Protein AF-A0A3A0ANA6-F1 (afdb_monomer_lite)

pLDDT: mean 76.37, std 20.73, range [28.88, 98.25]

Foldseek 3Di:
DDLDLVVCLVPFQKDFDDALRDRFKIAGSVCCLVPPDGQVSVQSSQQDDDVPDDDVDGRDQDDDRDDSVDQQAAASCLVRRPPHDPNRRHHHFDFDDQDVRITGRDLCSDPVRVVVCVPQDAFPQDDDPNWTAGPNDTPDPDPPDDDDDDD

Sequence (151 aa):
ITHDMGVIAEMCDSVAVMYAGQIVEYADVLTLFDEPLHPYTEGLLAAIPVLGDVQESLAVIPGSVPNLIELPPGCKFAPRCPYAKDVCVARDPVLLEVEPNHKVRCFMRDPQTAHLWAGVKRTDWRFAGDEVFVDGAKVADETVVAGTEGQ

Radius of gyration: 16.4 Å; chains: 1; bounding box: 53×30×38 Å

Secondary structure (DSSP, 8-state):
--S-HHHHHHH-SEEEEEETTEEEEEEEHHHHHHS--SHHHHHHHHTSPPTT---SS-----SPPPPSSSPPSS-TTGGG-TT--HHHHHSPPP-EEEETTEEE--GGG-TTTGGGGTTPPPP--EEETTEEEETTEEPP-----------

Structure (mmCIF, N/CA/C/O backbone):
data_AF-A0A3A0ANA6-F1
#
_entry.id   AF-A0A3A0ANA6-F1
#
loop_
_atom_site.group_PDB
_atom_site.id
_atom_site.type_symbol
_atom_site.label_atom_id
_atom_site.label_alt_id
_atom_site.label_comp_id
_atom_site.label_asym_id
_atom_site.label_entity_id
_atom_site.label_seq_id
_atom_site.pdbx_PDB_ins_code
_atom_site.Cartn_x
_atom_site.Cartn_y
_atom_site.Cartn_z
_atom_site.occupancy
_atom_site.B_iso_or_equiv
_atom_site.auth_seq_id
_atom_site.auth_comp_id
_atom_site.auth_asym_id
_atom_site.auth_atom_id
_atom_site.pdbx_PDB_model_num
ATOM 1 N N . ILE A 1 1 ? 4.844 7.476 15.742 1.00 79.19 1 ILE A N 1
ATOM 2 C CA . ILE A 1 1 ? 5.618 6.762 14.697 1.00 79.19 1 ILE A CA 1
ATOM 3 C C . ILE A 1 1 ? 6.245 5.553 15.371 1.00 79.19 1 ILE A C 1
ATOM 5 O O . ILE A 1 1 ? 7.019 5.746 16.299 1.00 79.19 1 ILE A O 1
ATOM 9 N N . THR A 1 2 ? 5.853 4.346 14.976 1.00 84.75 2 THR A N 1
ATOM 10 C CA . THR A 1 2 ? 6.382 3.081 15.509 1.00 84.75 2 THR A CA 1
ATOM 11 C C . THR A 1 2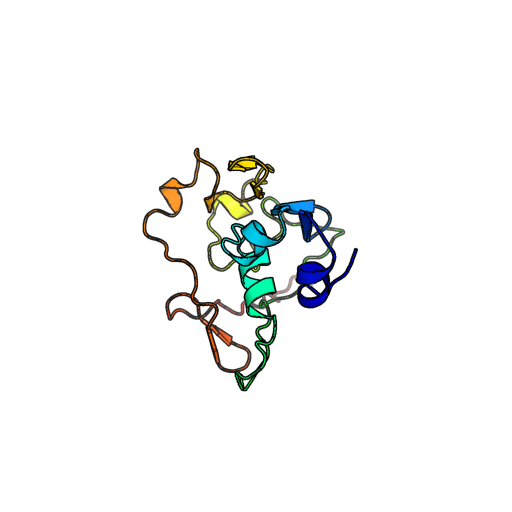 ? 6.569 2.093 14.358 1.00 84.75 2 THR A C 1
ATOM 13 O O . THR A 1 2 ? 6.013 2.298 13.280 1.00 84.75 2 THR A O 1
ATOM 16 N N . HIS A 1 3 ? 7.386 1.067 14.580 1.00 83.12 3 HIS A N 1
ATOM 17 C CA . HIS A 1 3 ? 7.573 -0.059 13.663 1.00 83.12 3 HIS A CA 1
ATOM 18 C C . HIS A 1 3 ? 6.698 -1.265 14.038 1.00 83.12 3 HIS A C 1
ATOM 20 O O . HIS A 1 3 ? 6.632 -2.226 13.281 1.00 83.12 3 HIS A O 1
ATOM 26 N N . ASP A 1 4 ? 6.047 -1.212 15.201 1.00 79.62 4 ASP A N 1
ATOM 27 C CA . ASP A 1 4 ? 5.222 -2.290 15.730 1.00 79.62 4 ASP A CA 1
ATOM 28 C C . ASP A 1 4 ? 3.748 -2.038 15.391 1.00 79.62 4 ASP A C 1
ATOM 30 O O . ASP A 1 4 ? 3.118 -1.127 15.937 1.00 79.62 4 ASP A O 1
ATOM 34 N N . MET A 1 5 ? 3.216 -2.839 14.466 1.00 81.06 5 MET A N 1
ATOM 35 C CA . MET A 1 5 ? 1.809 -2.776 14.069 1.00 81.06 5 MET A CA 1
ATOM 36 C C . MET A 1 5 ? 0.872 -3.292 15.171 1.00 81.06 5 MET A C 1
ATOM 38 O O . MET A 1 5 ? -0.232 -2.773 15.300 1.00 81.06 5 MET A O 1
ATOM 42 N N . GLY A 1 6 ? 1.304 -4.219 16.030 1.00 76.81 6 GLY A N 1
ATOM 43 C CA . GLY A 1 6 ? 0.488 -4.711 17.144 1.00 76.81 6 GLY A CA 1
ATOM 44 C C . GLY A 1 6 ? 0.136 -3.603 18.139 1.00 76.81 6 GLY A C 1
ATOM 45 O O . GLY A 1 6 ? -1.008 -3.489 18.565 1.00 76.81 6 GLY A O 1
ATOM 46 N N . VAL A 1 7 ? 1.085 -2.709 18.432 1.00 80.75 7 VAL A N 1
ATOM 47 C CA . VAL A 1 7 ? 0.833 -1.533 19.289 1.00 80.75 7 VAL A CA 1
ATOM 48 C C . VAL A 1 7 ? -0.093 -0.516 18.611 1.00 80.75 7 VAL A C 1
ATOM 50 O O . VAL A 1 7 ? -0.901 0.134 19.275 1.00 80.75 7 VAL A O 1
ATOM 53 N N . ILE A 1 8 ? 0.013 -0.362 17.286 1.00 82.56 8 ILE A N 1
ATOM 54 C CA . ILE A 1 8 ? -0.834 0.566 16.521 1.00 82.56 8 ILE A CA 1
ATOM 55 C C . ILE A 1 8 ? -2.309 0.160 16.609 1.00 82.56 8 ILE A C 1
ATOM 57 O O . ILE A 1 8 ? -3.156 1.046 16.735 1.00 82.56 8 ILE A O 1
ATOM 61 N N . ALA A 1 9 ? -2.599 -1.145 16.598 1.00 80.31 9 ALA A N 1
ATOM 62 C CA . ALA A 1 9 ? -3.960 -1.681 16.620 1.00 80.31 9 ALA A CA 1
ATOM 63 C C . ALA A 1 9 ? -4.790 -1.225 17.836 1.00 80.31 9 ALA A C 1
ATOM 65 O O . ALA A 1 9 ? -6.008 -1.109 17.736 1.00 80.31 9 ALA A O 1
ATOM 66 N N . GLU A 1 10 ? -4.149 -0.938 18.974 1.00 81.00 10 GLU A N 1
ATOM 67 C CA . GLU A 1 10 ? -4.842 -0.572 20.218 1.00 81.00 10 GLU A CA 1
ATOM 68 C C . GLU A 1 10 ? -4.857 0.938 20.507 1.00 81.00 10 GLU A C 1
ATOM 70 O O . GLU A 1 10 ? -5.654 1.400 21.323 1.00 81.00 10 GLU A O 1
ATOM 75 N N . MET A 1 11 ? -3.963 1.718 19.889 1.00 83.81 11 MET A N 1
ATOM 76 C CA . MET A 1 11 ? -3.681 3.097 20.321 1.00 83.81 11 MET A CA 1
ATOM 77 C C . MET A 1 11 ? -4.035 4.185 19.302 1.00 83.81 11 MET A C 1
ATOM 79 O O . MET A 1 11 ? -3.944 5.367 19.639 1.00 83.81 11 MET A O 1
ATOM 83 N N . CYS A 1 12 ? -4.363 3.832 18.059 1.00 87.56 12 CYS A N 1
ATOM 84 C CA . CYS A 1 12 ? -4.543 4.797 16.972 1.00 87.56 12 CYS A CA 1
ATOM 85 C C . CYS A 1 12 ? -5.949 4.727 16.361 1.00 87.56 12 CYS A C 1
ATOM 87 O O . CYS A 1 12 ? -6.516 3.652 16.222 1.00 87.56 12 CYS A O 1
ATOM 89 N N . ASP A 1 13 ? -6.479 5.871 15.920 1.00 90.38 13 ASP A N 1
ATOM 90 C CA . ASP A 1 13 ? -7.700 5.912 15.100 1.00 90.38 13 ASP A CA 1
ATOM 91 C C . ASP A 1 13 ? -7.380 5.737 13.608 1.00 90.38 13 ASP A C 1
ATOM 93 O O . ASP A 1 13 ? -8.165 5.190 12.839 1.00 90.38 13 ASP A O 1
ATOM 97 N N . SER A 1 14 ? -6.212 6.217 13.172 1.00 92.88 14 SER A N 1
ATOM 98 C CA . SER A 1 14 ? -5.765 6.145 11.778 1.00 92.88 14 SER A CA 1
ATOM 99 C C . SER A 1 14 ? -4.267 5.911 11.673 1.00 92.88 14 SER A C 1
ATOM 101 O O . SER A 1 14 ? -3.491 6.320 12.540 1.00 92.88 14 SER A O 1
ATOM 103 N N . VAL A 1 15 ? -3.853 5.284 10.576 1.00 95.00 15 VAL A N 1
ATOM 104 C CA . VAL A 1 15 ? -2.477 4.843 10.344 1.00 95.00 15 VAL A CA 1
ATOM 105 C C . VAL A 1 15 ? -2.012 5.330 8.986 1.00 95.00 15 VAL A C 1
ATOM 107 O O . VAL A 1 15 ? -2.701 5.153 7.990 1.00 95.00 15 VAL A O 1
ATOM 110 N N . ALA A 1 16 ? -0.813 5.908 8.937 1.00 96.00 16 ALA A N 1
ATOM 111 C CA . ALA A 1 16 ? -0.089 6.146 7.694 1.00 96.00 16 ALA A CA 1
ATOM 112 C C . ALA A 1 16 ? 1.099 5.183 7.621 1.00 96.00 16 ALA A C 1
ATOM 114 O O . ALA A 1 16 ? 2.040 5.287 8.413 1.00 96.00 16 ALA A O 1
ATOM 115 N N . VAL A 1 17 ? 1.073 4.266 6.660 1.00 95.88 17 VAL A N 1
ATOM 116 C CA . VAL A 1 17 ? 2.178 3.352 6.377 1.00 95.88 17 VAL A CA 1
ATOM 117 C C . VAL A 1 17 ? 3.135 4.037 5.411 1.00 95.88 17 VAL A C 1
ATOM 119 O O . VAL A 1 17 ? 2.738 4.540 4.355 1.00 95.88 17 VAL A O 1
ATOM 122 N N . MET A 1 18 ? 4.417 4.061 5.772 1.00 95.06 18 MET A N 1
ATOM 123 C CA . MET A 1 18 ? 5.466 4.689 4.975 1.00 95.06 18 MET A CA 1
ATOM 124 C C . MET A 1 18 ? 6.483 3.665 4.473 1.00 95.06 18 MET A C 1
ATOM 126 O O . MET A 1 18 ? 6.849 2.734 5.187 1.00 95.06 18 MET A O 1
ATOM 130 N N . TYR A 1 19 ? 6.993 3.890 3.264 1.00 92.19 19 TYR A N 1
ATOM 131 C CA . TYR A 1 19 ? 8.103 3.142 2.682 1.00 92.19 19 TYR A CA 1
ATOM 132 C C . TYR A 1 19 ? 8.989 4.072 1.851 1.00 92.19 19 TYR A C 1
ATOM 134 O O . TYR A 1 19 ? 8.480 4.878 1.073 1.00 92.19 19 TYR A O 1
ATOM 142 N N . ALA A 1 20 ? 10.312 3.976 2.021 1.00 89.31 20 ALA A N 1
ATOM 143 C CA . ALA A 1 20 ? 11.304 4.781 1.296 1.00 89.31 20 ALA A CA 1
ATOM 144 C C . ALA A 1 20 ? 10.966 6.291 1.232 1.00 89.31 20 ALA A C 1
ATOM 146 O O . ALA A 1 20 ? 11.072 6.931 0.188 1.00 89.31 20 ALA A O 1
ATOM 147 N N . GLY A 1 21 ? 10.509 6.855 2.359 1.00 90.00 21 GLY A N 1
ATOM 148 C CA . GLY A 1 21 ? 10.165 8.278 2.483 1.00 90.00 21 GLY A CA 1
ATOM 149 C C . GLY A 1 21 ? 8.797 8.680 1.916 1.00 90.00 21 GLY A C 1
ATOM 150 O O . GLY A 1 21 ? 8.483 9.867 1.882 1.00 90.00 21 GLY A O 1
ATOM 151 N N . GLN A 1 22 ? 7.967 7.730 1.485 1.00 92.38 22 GLN A N 1
ATOM 152 C CA . GLN A 1 22 ? 6.656 7.997 0.895 1.00 92.38 22 GLN A CA 1
ATOM 153 C C . GLN A 1 22 ? 5.539 7.321 1.691 1.00 92.38 22 GLN A C 1
ATOM 155 O O . GLN A 1 22 ? 5.699 6.187 2.131 1.00 92.38 22 GLN A O 1
ATOM 160 N N . ILE A 1 23 ? 4.391 7.993 1.841 1.00 96.56 23 ILE A N 1
ATOM 161 C CA . ILE A 1 23 ? 3.163 7.334 2.311 1.00 96.56 23 ILE A CA 1
ATOM 162 C C . ILE A 1 23 ? 2.704 6.385 1.205 1.00 96.56 23 ILE A C 1
ATOM 164 O O . ILE A 1 23 ? 2.415 6.831 0.085 1.00 96.56 23 ILE A O 1
ATOM 168 N N . VAL A 1 24 ? 2.679 5.095 1.525 1.00 97.06 24 VAL A N 1
ATOM 169 C CA . VAL A 1 24 ? 2.243 4.030 0.615 1.00 97.06 24 VAL A CA 1
ATOM 170 C C . VAL A 1 24 ? 0.807 3.609 0.866 1.00 97.06 24 VAL A C 1
ATOM 172 O O . VAL A 1 24 ? 0.130 3.208 -0.078 1.00 97.06 24 VAL A O 1
ATOM 175 N N . GLU A 1 25 ? 0.331 3.762 2.099 1.00 97.81 25 GLU A N 1
ATOM 176 C CA . GLU A 1 25 ? -1.048 3.482 2.468 1.00 97.81 25 GLU A CA 1
ATOM 177 C C . GLU A 1 25 ? -1.481 4.329 3.665 1.00 97.81 25 GLU A C 1
ATOM 179 O O . GLU A 1 25 ? -0.662 4.678 4.518 1.00 97.81 25 GLU A O 1
ATOM 184 N N . TYR A 1 26 ? -2.756 4.689 3.711 1.00 97.62 26 TYR A N 1
ATOM 185 C CA . TYR A 1 26 ? -3.376 5.405 4.815 1.00 97.62 26 TYR A CA 1
ATOM 186 C C . TYR A 1 26 ? -4.833 4.975 4.962 1.00 97.62 26 TYR A C 1
ATOM 188 O O . TYR A 1 26 ? -5.553 5.006 3.969 1.00 97.62 26 TYR A O 1
ATOM 196 N N . ALA A 1 27 ? -5.260 4.613 6.168 1.00 97.12 27 ALA A N 1
ATOM 197 C CA . ALA A 1 27 ? -6.646 4.268 6.492 1.00 97.12 27 ALA A CA 1
ATOM 198 C C . ALA A 1 27 ? -6.898 4.408 8.000 1.00 97.12 27 ALA A C 1
ATOM 200 O O . ALA A 1 27 ? -5.957 4.645 8.771 1.00 97.12 27 ALA A O 1
ATOM 201 N N . ASP A 1 28 ? -8.149 4.248 8.439 1.00 95.31 28 ASP A N 1
ATOM 202 C CA . ASP A 1 28 ? -8.411 3.944 9.845 1.00 95.31 28 ASP A CA 1
ATOM 203 C C . ASP A 1 28 ? -7.814 2.578 10.227 1.00 95.31 28 ASP A C 1
ATOM 205 O O . ASP A 1 28 ? -7.558 1.731 9.367 1.00 95.31 28 ASP A O 1
ATOM 209 N N . VAL A 1 29 ? -7.541 2.380 11.519 1.00 92.56 29 VAL A N 1
ATOM 210 C CA . VAL A 1 29 ? -6.889 1.151 12.005 1.00 92.56 29 VAL A CA 1
ATOM 211 C C . VAL A 1 29 ? -7.679 -0.103 11.636 1.00 92.56 29 VAL A C 1
ATOM 213 O O . VAL A 1 29 ? -7.071 -1.093 11.244 1.00 92.56 29 VAL A O 1
ATOM 216 N N . LEU A 1 30 ? -9.008 -0.084 11.732 1.00 91.81 30 LEU A N 1
ATOM 217 C CA . LEU A 1 30 ? -9.812 -1.282 11.484 1.00 91.81 30 LEU A CA 1
ATOM 218 C C . LEU A 1 30 ? -9.755 -1.669 10.006 1.00 91.81 30 LEU A C 1
ATOM 220 O O . LEU A 1 30 ? -9.427 -2.810 9.687 1.00 91.81 30 LEU A O 1
ATOM 224 N N . THR A 1 31 ? -9.978 -0.704 9.116 1.00 93.50 31 THR A N 1
ATOM 225 C CA . THR A 1 31 ? -9.919 -0.915 7.665 1.00 93.50 31 THR A CA 1
ATOM 226 C C . THR A 1 31 ? -8.529 -1.356 7.212 1.00 93.50 31 THR A C 1
ATOM 228 O O . THR A 1 31 ? -8.411 -2.267 6.397 1.00 93.50 31 THR A O 1
ATOM 231 N N . LEU A 1 32 ? -7.456 -0.770 7.760 1.00 93.19 32 LEU A N 1
ATOM 232 C CA . LEU A 1 32 ? -6.089 -1.152 7.387 1.00 93.19 32 LEU A CA 1
ATOM 233 C C . LEU A 1 32 ? -5.788 -2.619 7.731 1.00 93.19 32 LEU A C 1
ATOM 235 O O . LEU A 1 32 ? -5.098 -3.291 6.969 1.00 93.19 32 LEU A O 1
ATOM 239 N N . PHE A 1 33 ? -6.262 -3.091 8.888 1.00 90.50 33 PHE A N 1
ATOM 240 C CA . PHE A 1 33 ? -6.013 -4.453 9.365 1.00 90.50 33 PHE A CA 1
ATOM 241 C C . PHE A 1 33 ? -6.904 -5.496 8.684 1.00 90.50 33 PHE A C 1
ATOM 243 O O . PHE A 1 33 ? -6.459 -6.627 8.497 1.00 90.50 33 PHE A O 1
ATOM 250 N N . ASP A 1 34 ? -8.128 -5.123 8.310 1.00 90.25 34 ASP A N 1
ATOM 251 C CA . ASP A 1 34 ? -9.077 -6.011 7.629 1.00 90.25 34 ASP A CA 1
ATOM 252 C C . ASP A 1 34 ? -8.795 -6.103 6.119 1.00 90.25 34 ASP A C 1
ATOM 254 O O . ASP A 1 34 ? -8.715 -7.193 5.546 1.00 90.25 34 ASP A O 1
ATOM 258 N N . GLU A 1 35 ? -8.553 -4.962 5.465 1.00 90.94 35 GLU A N 1
ATOM 259 C CA . GLU A 1 35 ? -8.360 -4.882 4.018 1.00 90.94 35 GLU A CA 1
ATOM 260 C C . GLU A 1 35 ? -7.102 -4.089 3.602 1.00 90.94 35 GLU A C 1
ATOM 262 O O . GLU A 1 35 ? -7.189 -3.101 2.875 1.00 90.94 35 GLU A O 1
ATOM 267 N N . PRO A 1 36 ? -5.887 -4.547 3.955 1.00 92.81 36 PRO A N 1
ATOM 268 C CA . PRO A 1 36 ? -4.644 -3.888 3.539 1.00 92.81 36 PRO A CA 1
ATOM 269 C C . PRO A 1 36 ? -4.483 -3.876 2.015 1.00 92.81 36 PRO A C 1
ATOM 271 O O . PRO A 1 36 ? -4.409 -4.920 1.367 1.00 92.81 36 PRO A O 1
ATOM 274 N N . LEU A 1 37 ? -4.394 -2.708 1.393 1.00 94.31 37 LEU A N 1
ATOM 275 C CA . LEU A 1 37 ? -4.400 -2.594 -0.065 1.00 94.31 37 LEU A CA 1
ATOM 276 C C . LEU A 1 37 ? -3.017 -2.635 -0.692 1.00 94.31 37 LEU A C 1
ATOM 278 O O . LEU A 1 37 ? -2.884 -3.104 -1.828 1.00 94.31 37 LEU A O 1
ATOM 282 N N . HIS A 1 38 ? -2.010 -2.086 -0.015 1.00 95.25 38 HIS A N 1
ATOM 283 C CA . HIS A 1 38 ? -0.657 -2.047 -0.536 1.00 95.25 38 HIS A CA 1
ATOM 284 C C . HIS A 1 38 ? 0.061 -3.366 -0.209 1.00 95.25 38 HIS A C 1
ATOM 286 O O . HIS A 1 38 ? 0.112 -3.745 0.958 1.00 95.25 38 HIS A O 1
ATOM 292 N N . PRO A 1 39 ? 0.732 -4.019 -1.178 1.00 92.56 39 PRO A N 1
ATOM 293 C CA . PRO A 1 39 ? 1.437 -5.287 -0.940 1.00 92.56 39 PRO A CA 1
ATOM 294 C C . PRO A 1 39 ? 2.464 -5.231 0.203 1.00 92.56 3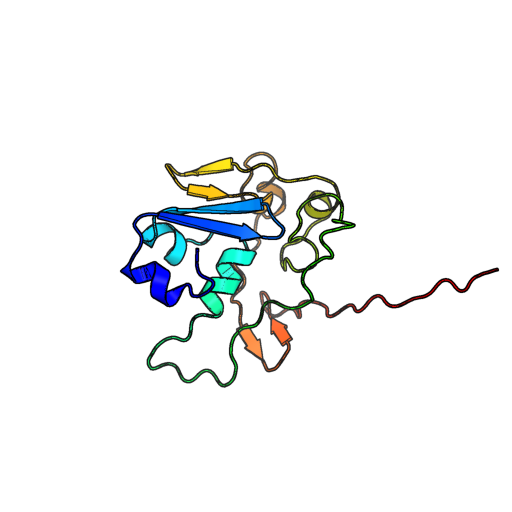9 PRO A C 1
ATOM 296 O O . PRO A 1 39 ? 2.680 -6.199 0.916 1.00 92.56 39 PRO A O 1
ATOM 299 N N . TYR A 1 40 ? 3.088 -4.069 0.413 1.00 92.12 40 TYR A N 1
ATOM 300 C CA . TYR A 1 40 ? 3.943 -3.838 1.584 1.00 92.12 40 TYR A CA 1
ATOM 301 C C . TYR A 1 40 ? 3.177 -3.940 2.912 1.00 92.12 40 TYR A C 1
ATOM 303 O O . TYR A 1 40 ? 3.657 -4.592 3.831 1.00 92.12 40 TYR A O 1
ATOM 311 N N . THR A 1 41 ? 1.999 -3.319 3.015 1.00 92.19 41 THR A N 1
ATOM 312 C CA . THR A 1 41 ? 1.146 -3.387 4.209 1.00 92.19 41 THR A CA 1
ATOM 313 C C . THR A 1 41 ? 0.636 -4.806 4.427 1.00 92.19 41 THR A C 1
ATOM 315 O O . THR A 1 41 ? 0.697 -5.289 5.552 1.00 92.19 41 THR A O 1
ATOM 318 N N . GLU A 1 42 ? 0.228 -5.503 3.358 1.00 89.38 42 GLU A N 1
ATOM 319 C CA . GLU A 1 42 ? -0.156 -6.922 3.427 1.00 89.38 42 GLU A CA 1
ATOM 320 C C . GLU A 1 42 ? 0.973 -7.762 4.053 1.00 89.38 42 GLU A C 1
ATOM 322 O O . GLU A 1 42 ? 0.745 -8.490 5.018 1.00 89.38 42 GLU A O 1
ATOM 327 N N . GLY A 1 43 ? 2.211 -7.594 3.572 1.00 85.69 43 GLY A N 1
ATOM 328 C CA . GLY A 1 43 ? 3.378 -8.293 4.115 1.00 85.69 43 GLY A CA 1
ATOM 329 C C . GLY A 1 43 ? 3.730 -7.905 5.557 1.00 85.69 43 GLY A C 1
ATOM 330 O O . GLY A 1 43 ? 4.166 -8.760 6.323 1.00 85.69 43 GLY A O 1
ATOM 331 N N . LEU A 1 44 ? 3.534 -6.641 5.955 1.00 86.75 44 LEU A N 1
ATOM 332 C CA . LEU A 1 44 ? 3.746 -6.202 7.342 1.00 86.75 44 LEU A CA 1
ATOM 333 C C . LEU A 1 44 ? 2.738 -6.835 8.303 1.00 86.75 44 LEU A C 1
ATOM 335 O O . LEU A 1 44 ? 3.126 -7.264 9.386 1.00 86.75 44 LEU A O 1
ATOM 339 N N . LEU A 1 45 ? 1.461 -6.892 7.919 1.00 85.69 45 LEU A N 1
ATOM 340 C CA . LEU A 1 45 ? 0.415 -7.489 8.749 1.00 85.69 45 LEU A CA 1
ATOM 341 C C . LEU A 1 45 ? 0.562 -9.011 8.832 1.00 85.69 45 LEU A C 1
ATOM 343 O O . LEU A 1 45 ? 0.386 -9.574 9.908 1.00 85.69 45 LEU A O 1
ATOM 347 N N . ALA A 1 46 ? 0.976 -9.662 7.741 1.00 80.31 46 ALA A N 1
ATOM 348 C CA . ALA A 1 46 ? 1.300 -11.090 7.736 1.00 80.31 46 ALA A CA 1
ATOM 349 C C . ALA A 1 46 ? 2.471 -11.451 8.677 1.00 80.31 46 ALA A C 1
ATOM 351 O O . ALA A 1 46 ? 2.590 -12.600 9.091 1.00 80.31 46 ALA A O 1
ATOM 352 N N . ALA A 1 47 ? 3.320 -10.479 9.033 1.00 77.50 47 ALA A N 1
ATOM 353 C CA . ALA A 1 47 ? 4.424 -10.636 9.982 1.00 77.50 47 ALA A CA 1
ATOM 354 C C . ALA A 1 47 ? 4.050 -10.431 11.449 1.00 77.50 47 ALA A C 1
ATOM 356 O O . ALA A 1 47 ? 4.896 -10.646 12.322 1.00 77.50 47 ALA A O 1
ATOM 357 N N . ILE A 1 48 ? 2.808 -10.043 11.743 1.00 78.81 48 ILE A N 1
ATOM 358 C CA . ILE A 1 48 ? 2.346 -9.902 13.121 1.00 78.81 48 ILE A CA 1
ATOM 359 C C . ILE A 1 48 ? 2.067 -11.303 13.688 1.00 78.81 48 ILE A C 1
ATOM 361 O O . ILE A 1 48 ? 1.215 -12.017 13.159 1.00 78.81 48 ILE A O 1
ATOM 365 N N . PRO A 1 49 ? 2.745 -11.713 14.774 1.00 66.25 49 PRO A N 1
ATOM 366 C CA . PRO A 1 49 ? 2.504 -13.010 15.389 1.00 66.25 49 PRO A CA 1
ATOM 367 C C . PRO A 1 49 ? 1.095 -13.072 15.991 1.00 66.25 49 PRO A C 1
ATOM 369 O O . PRO A 1 49 ? 0.712 -12.227 16.802 1.00 66.25 49 PRO A O 1
ATOM 372 N N . VAL A 1 50 ? 0.329 -14.101 15.627 1.00 66.38 50 VAL A N 1
ATOM 373 C CA . VAL A 1 50 ? -1.008 -14.348 16.181 1.00 66.38 50 VAL A CA 1
ATOM 374 C C . VAL A 1 50 ? -0.876 -15.153 17.475 1.00 66.38 50 VAL A C 1
ATOM 376 O O . VAL A 1 50 ? -0.323 -16.252 17.492 1.00 66.38 50 VAL A O 1
ATOM 379 N N . LEU A 1 51 ? -1.389 -14.615 18.585 1.00 56.78 51 LEU A N 1
ATOM 380 C CA . LEU A 1 51 ? -1.371 -15.300 19.880 1.00 56.78 51 LEU A CA 1
ATOM 381 C C . LEU A 1 51 ? -2.158 -16.619 19.801 1.00 56.78 51 LEU A C 1
ATOM 383 O O . LEU A 1 51 ? -3.372 -16.617 19.619 1.00 56.78 51 LEU A O 1
ATOM 387 N N . GLY A 1 52 ? -1.459 -17.742 19.979 1.00 56.81 52 GLY A N 1
ATOM 388 C CA . GLY A 1 52 ? -2.034 -19.092 19.930 1.00 56.81 52 GLY A CA 1
ATOM 389 C C . GLY A 1 52 ? -1.741 -19.862 18.642 1.00 56.81 52 GLY A C 1
ATOM 390 O O . GLY A 1 52 ? -1.994 -21.065 18.610 1.00 56.81 52 GLY A O 1
ATOM 391 N N . ASP A 1 53 ? -1.162 -19.209 17.633 1.00 58.00 53 ASP A N 1
ATOM 392 C CA . ASP A 1 53 ? -0.686 -19.855 16.412 1.00 58.00 53 ASP A CA 1
ATOM 393 C C . ASP A 1 53 ? 0.837 -20.046 16.503 1.00 58.00 53 ASP A C 1
ATOM 395 O O . ASP A 1 53 ? 1.597 -19.087 16.658 1.00 58.00 53 ASP A O 1
ATOM 399 N N . VAL A 1 54 ? 1.301 -21.297 16.486 1.00 53.34 54 VAL A N 1
ATOM 400 C CA . VAL A 1 54 ? 2.739 -21.605 16.518 1.00 53.34 54 VAL A CA 1
ATOM 401 C C . VAL A 1 54 ? 3.237 -21.618 15.080 1.00 53.34 54 VAL A C 1
ATOM 403 O O . VAL A 1 54 ? 3.232 -22.656 14.424 1.00 53.34 54 VAL A O 1
ATOM 406 N N . GLN A 1 55 ? 3.655 -20.458 14.578 1.00 55.91 55 GLN A N 1
ATOM 407 C CA . GLN A 1 55 ? 4.390 -20.384 13.316 1.00 55.91 55 GLN A CA 1
ATOM 408 C C . GLN A 1 55 ? 5.874 -20.689 13.569 1.00 55.91 55 GLN A C 1
ATOM 410 O O . GLN A 1 55 ? 6.492 -20.095 14.452 1.00 55.91 55 GLN A O 1
ATOM 415 N N . GLU A 1 56 ? 6.451 -21.625 12.805 1.00 50.03 56 GLU A N 1
ATOM 416 C CA . GLU A 1 56 ? 7.866 -22.025 12.938 1.00 50.03 56 GLU A CA 1
ATOM 417 C C . GLU A 1 56 ? 8.849 -20.900 12.553 1.00 50.03 56 GLU A C 1
ATOM 419 O O . GLU A 1 56 ? 10.011 -20.932 12.958 1.00 50.03 56 GLU A O 1
ATOM 424 N N . SER A 1 57 ? 8.392 -19.881 11.817 1.00 55.00 57 SER A N 1
ATOM 425 C CA . SER A 1 57 ? 9.194 -18.734 11.381 1.00 55.00 57 SER A CA 1
ATOM 426 C C . SER A 1 57 ? 8.339 -17.474 11.232 1.00 55.00 57 SER A C 1
ATOM 428 O O . SER A 1 57 ? 7.210 -17.550 10.754 1.00 55.00 57 SER A O 1
ATOM 430 N N . LEU A 1 58 ? 8.894 -16.311 11.588 1.00 56.12 58 LEU A N 1
ATOM 431 C CA . LEU A 1 58 ? 8.262 -15.013 11.337 1.00 56.12 58 LEU A CA 1
ATOM 432 C C . LEU A 1 58 ? 8.271 -14.706 9.836 1.00 56.12 58 LEU A C 1
ATOM 434 O O . LEU A 1 58 ? 9.297 -14.872 9.178 1.00 56.12 58 LEU A O 1
ATOM 438 N N . ALA A 1 59 ? 7.152 -14.218 9.307 1.00 58.62 59 ALA A N 1
ATOM 439 C CA . ALA A 1 59 ? 7.080 -13.723 7.939 1.00 58.62 59 ALA A CA 1
ATOM 440 C C . ALA A 1 59 ? 8.032 -12.530 7.744 1.00 58.62 59 ALA A C 1
ATOM 442 O O . ALA A 1 59 ? 7.940 -11.522 8.446 1.00 58.62 59 ALA A O 1
ATOM 443 N N . VAL A 1 60 ? 8.944 -12.623 6.774 1.00 64.56 60 VAL A N 1
ATOM 444 C CA . VAL A 1 60 ? 9.856 -11.529 6.413 1.00 64.56 60 VAL A CA 1
ATOM 445 C C . VAL A 1 60 ? 9.629 -11.158 4.956 1.00 64.56 60 VAL A C 1
ATOM 447 O O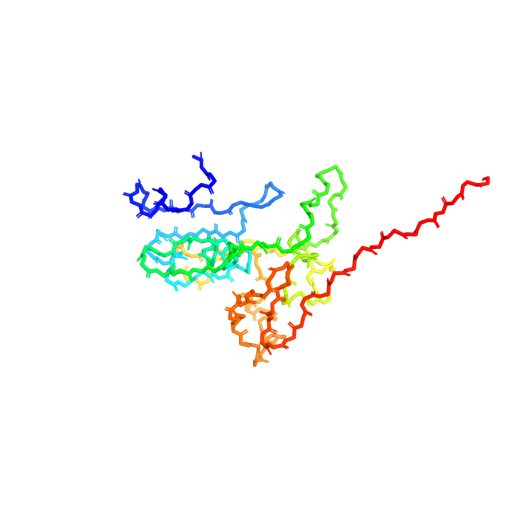 . VAL A 1 60 ? 9.658 -12.004 4.068 1.00 64.56 60 VAL A O 1
ATOM 450 N N . ILE A 1 61 ? 9.422 -9.869 4.686 1.00 66.44 61 ILE A N 1
ATOM 451 C CA . ILE A 1 61 ? 9.342 -9.369 3.311 1.00 66.44 61 ILE A CA 1
ATOM 452 C C . ILE A 1 61 ? 10.721 -9.571 2.653 1.00 66.44 61 ILE A C 1
ATOM 454 O O . ILE A 1 61 ? 11.701 -9.010 3.154 1.00 66.44 61 ILE A O 1
ATOM 458 N N . PRO A 1 62 ? 10.824 -10.291 1.523 1.00 64.94 62 PRO A N 1
ATOM 459 C CA . PRO A 1 62 ? 12.106 -10.692 0.961 1.00 64.94 62 PRO A CA 1
ATOM 460 C C . PRO A 1 62 ? 12.851 -9.495 0.360 1.00 64.94 62 PRO A C 1
ATOM 462 O O . PRO A 1 62 ? 12.254 -8.461 0.037 1.00 64.94 62 PRO A O 1
ATOM 465 N N . GLY A 1 63 ? 14.169 -9.629 0.219 1.00 64.62 63 GLY A N 1
ATOM 466 C CA . GLY A 1 63 ? 15.049 -8.599 -0.335 1.00 64.62 63 GLY A CA 1
ATOM 467 C C . GLY A 1 63 ? 15.432 -7.480 0.643 1.00 64.62 63 GLY A C 1
ATOM 468 O O . GLY A 1 63 ? 14.922 -7.367 1.758 1.00 64.62 63 GLY A O 1
ATOM 469 N N . SER A 1 64 ? 16.358 -6.622 0.209 1.00 66.69 64 SER A N 1
ATOM 470 C CA . SER A 1 64 ? 16.866 -5.493 1.003 1.00 66.69 64 SER A CA 1
ATOM 471 C C . SER A 1 64 ? 16.120 -4.189 0.721 1.00 66.69 64 SER A C 1
ATOM 473 O O . SER A 1 64 ? 15.576 -3.977 -0.361 1.00 66.69 64 SER A O 1
ATOM 475 N N . VAL A 1 65 ? 16.085 -3.293 1.710 1.00 70.38 65 VAL 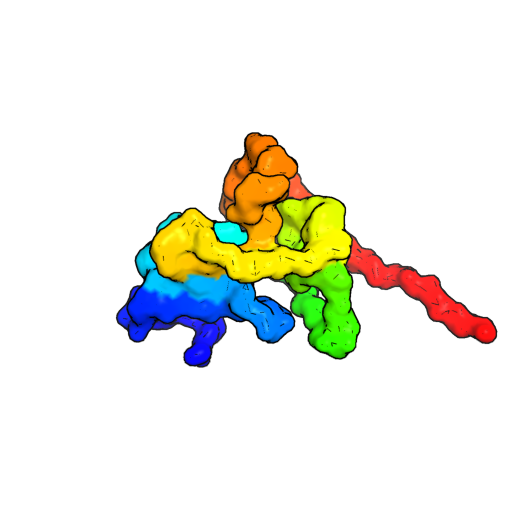A N 1
ATOM 476 C CA . VAL A 1 65 ? 15.552 -1.932 1.537 1.00 70.38 65 VAL A CA 1
ATOM 477 C C . VAL A 1 65 ? 16.395 -1.196 0.481 1.00 70.38 65 VAL A C 1
ATOM 479 O O . VAL A 1 65 ? 17.623 -1.257 0.561 1.00 70.38 65 VAL A O 1
ATOM 482 N N . PRO A 1 66 ? 15.778 -0.515 -0.505 1.00 64.69 66 PRO A N 1
ATOM 483 C CA . PRO A 1 66 ? 16.514 0.190 -1.547 1.00 64.69 66 PRO A CA 1
ATOM 484 C C . PRO A 1 66 ? 17.365 1.319 -0.962 1.00 64.69 66 PRO A C 1
ATOM 486 O O . PRO A 1 66 ? 16.999 1.947 0.036 1.00 64.69 66 PRO A O 1
ATOM 489 N N . ASN A 1 67 ? 18.489 1.607 -1.616 1.00 70.62 67 ASN A N 1
ATOM 490 C CA . ASN A 1 67 ? 19.328 2.744 -1.264 1.00 70.62 67 ASN A CA 1
ATOM 491 C C . ASN A 1 67 ? 18.559 4.054 -1.514 1.00 70.62 67 ASN A C 1
ATOM 493 O O . ASN A 1 67 ? 18.089 4.309 -2.620 1.00 70.62 67 ASN A O 1
ATOM 497 N N . LEU A 1 68 ? 18.430 4.891 -0.482 1.00 72.56 68 LEU A N 1
ATOM 498 C CA . LEU A 1 68 ? 17.679 6.149 -0.550 1.00 72.56 68 LEU A CA 1
ATOM 499 C C . LEU A 1 68 ? 18.400 7.255 -1.342 1.00 72.56 68 LEU A C 1
ATOM 501 O O . LEU A 1 68 ? 17.774 8.261 -1.665 1.00 72.56 68 LEU A O 1
ATOM 505 N N . ILE A 1 69 ? 19.694 7.087 -1.640 1.00 69.25 69 ILE A N 1
ATOM 506 C CA . ILE A 1 69 ? 20.492 8.037 -2.433 1.00 69.25 69 ILE A CA 1
ATOM 507 C C . ILE A 1 69 ? 20.206 7.861 -3.933 1.00 69.25 69 ILE A C 1
ATOM 509 O O . ILE A 1 69 ? 20.106 8.845 -4.660 1.00 69.25 69 ILE A O 1
ATOM 513 N N . GLU A 1 70 ? 20.008 6.618 -4.376 1.00 66.31 70 GLU A N 1
ATOM 514 C CA . GLU A 1 70 ? 19.713 6.247 -5.764 1.00 66.31 70 GLU A CA 1
ATOM 515 C C . GLU A 1 70 ? 18.425 5.420 -5.808 1.00 66.31 70 GLU A C 1
ATOM 517 O O . GLU A 1 70 ? 18.432 4.199 -5.965 1.00 66.31 70 GLU A O 1
ATOM 522 N N . LEU A 1 71 ? 17.290 6.092 -5.610 1.00 68.38 71 LEU A N 1
ATOM 523 C CA . LEU A 1 71 ? 15.998 5.419 -5.667 1.00 68.38 71 LEU A CA 1
ATOM 524 C C . LEU A 1 71 ? 15.683 4.998 -7.110 1.00 68.38 71 LEU A C 1
ATOM 526 O O . LEU A 1 71 ? 15.737 5.845 -8.007 1.00 68.38 71 LEU A O 1
ATOM 530 N N . PRO A 1 72 ? 15.280 3.734 -7.342 1.00 70.62 72 PRO A N 1
ATOM 531 C CA . PRO A 1 72 ? 14.895 3.286 -8.670 1.00 70.62 72 PRO A CA 1
ATOM 532 C C . PRO A 1 72 ? 13.706 4.106 -9.197 1.00 70.62 72 PRO A C 1
ATOM 534 O O . PRO A 1 72 ? 12.883 4.602 -8.402 1.00 70.62 72 PRO A O 1
ATOM 537 N N . PRO A 1 73 ? 13.600 4.270 -10.528 1.00 80.88 73 PRO A N 1
ATOM 538 C CA . PRO A 1 73 ? 12.422 4.869 -11.129 1.00 80.88 73 PRO A CA 1
ATOM 539 C C . PRO A 1 73 ? 11.181 4.039 -10.787 1.00 80.88 73 PRO A C 1
ATOM 541 O O . PRO A 1 73 ? 11.244 2.828 -10.571 1.00 80.88 73 PRO A O 1
ATOM 544 N N . GLY A 1 74 ? 10.047 4.722 -10.696 1.00 91.44 74 GLY A N 1
ATOM 545 C CA . GLY A 1 74 ? 8.772 4.098 -10.404 1.00 91.44 74 GLY A CA 1
ATOM 546 C C . GLY A 1 74 ? 8.524 3.743 -8.941 1.00 91.44 74 GLY A C 1
ATOM 547 O O . GLY A 1 74 ? 9.062 4.360 -8.018 1.00 91.44 74 GLY A O 1
ATOM 548 N N . CYS A 1 75 ? 7.630 2.779 -8.724 1.00 93.56 75 CYS A N 1
ATOM 549 C CA . CYS A 1 75 ? 7.208 2.339 -7.401 1.00 93.56 75 CYS A CA 1
ATOM 550 C C . CYS A 1 75 ? 8.408 1.853 -6.582 1.00 93.56 75 CYS A C 1
ATOM 552 O O . CYS A 1 75 ? 9.057 0.866 -6.924 1.00 93.56 75 CYS A O 1
ATOM 554 N N . LYS A 1 76 ? 8.655 2.499 -5.438 1.00 92.00 76 LYS A N 1
ATOM 555 C CA . LYS A 1 76 ? 9.817 2.192 -4.587 1.00 92.00 76 LYS A CA 1
ATOM 556 C C . LYS A 1 76 ? 9.785 0.777 -4.017 1.00 92.00 76 LYS A C 1
ATOM 558 O O . LYS A 1 76 ? 10.835 0.223 -3.717 1.00 92.00 76 LYS A O 1
ATOM 563 N N . PHE A 1 77 ? 8.595 0.188 -3.900 1.00 92.00 77 PHE A N 1
ATOM 564 C CA . PHE A 1 77 ? 8.418 -1.186 -3.440 1.00 92.00 77 PHE A CA 1
ATOM 565 C C . PHE A 1 77 ? 8.476 -2.225 -4.573 1.00 92.00 77 PHE A C 1
ATOM 567 O O . PHE A 1 77 ? 8.508 -3.415 -4.282 1.00 92.00 77 PHE A O 1
ATOM 574 N N . ALA A 1 78 ? 8.526 -1.824 -5.852 1.00 91.00 78 ALA A N 1
ATOM 575 C CA . ALA A 1 78 ? 8.515 -2.760 -6.982 1.00 91.00 78 ALA A CA 1
ATOM 576 C C . ALA A 1 78 ? 9.564 -3.889 -6.891 1.00 91.00 78 ALA A C 1
ATOM 578 O O . ALA A 1 78 ? 9.172 -5.026 -7.136 1.00 91.00 78 ALA A O 1
ATOM 579 N N . PRO A 1 79 ? 10.825 -3.654 -6.463 1.00 86.62 79 PRO A N 1
ATOM 580 C CA . PRO A 1 79 ? 11.831 -4.721 -6.377 1.00 86.62 79 PRO A CA 1
ATOM 581 C C . PRO A 1 79 ? 11.503 -5.836 -5.375 1.00 86.62 79 PRO A C 1
ATOM 583 O O . PRO A 1 79 ? 12.069 -6.917 -5.452 1.00 86.62 79 PRO A O 1
ATOM 586 N N . ARG A 1 80 ? 10.617 -5.565 -4.410 1.00 86.38 80 ARG A N 1
ATOM 587 C CA . ARG A 1 80 ? 10.201 -6.506 -3.356 1.00 86.38 80 ARG A CA 1
ATOM 588 C C . ARG A 1 80 ? 8.722 -6.878 -3.463 1.00 86.38 80 ARG A C 1
ATOM 590 O O . ARG A 1 80 ? 8.204 -7.616 -2.630 1.00 86.38 80 ARG A O 1
ATOM 597 N N . CYS A 1 81 ? 8.024 -6.320 -4.450 1.00 87.31 81 CYS A N 1
ATOM 598 C CA . CYS A 1 81 ? 6.596 -6.499 -4.619 1.00 87.31 81 CYS A CA 1
ATOM 599 C C . CYS A 1 81 ? 6.341 -7.787 -5.404 1.00 87.31 81 CYS A C 1
ATOM 601 O O . CYS A 1 81 ? 6.760 -7.878 -6.559 1.00 87.31 81 CYS A O 1
ATOM 603 N N . PRO A 1 82 ? 5.590 -8.747 -4.848 1.00 83.94 82 PRO A N 1
ATOM 604 C CA . PRO A 1 82 ? 5.310 -9.994 -5.552 1.00 83.94 82 PRO A CA 1
ATOM 605 C C . PRO A 1 82 ? 4.374 -9.817 -6.754 1.00 83.94 82 PRO A C 1
ATOM 607 O O . PRO A 1 82 ? 4.317 -10.666 -7.636 1.00 83.94 82 PRO A O 1
ATOM 610 N N . TYR A 1 83 ? 3.656 -8.694 -6.815 1.00 88.25 83 TYR A N 1
ATOM 611 C CA . TYR A 1 83 ? 2.750 -8.353 -7.910 1.00 88.25 83 TYR A CA 1
ATOM 612 C C . TYR A 1 83 ? 3.359 -7.350 -8.899 1.00 88.25 83 TYR A C 1
ATOM 614 O O . TYR A 1 83 ? 2.615 -6.718 -9.659 1.00 88.25 83 TYR A O 1
ATOM 622 N N . ALA A 1 84 ? 4.674 -7.116 -8.849 1.00 89.88 84 ALA A N 1
ATOM 623 C CA . ALA A 1 84 ? 5.329 -6.140 -9.711 1.00 89.88 84 ALA A CA 1
ATOM 624 C C . ALA A 1 84 ? 5.097 -6.454 -11.200 1.00 89.88 84 ALA A C 1
ATOM 626 O O . ALA A 1 84 ? 5.152 -7.600 -11.637 1.00 89.88 84 ALA A O 1
ATOM 627 N N . LYS A 1 85 ? 4.835 -5.404 -11.981 1.00 91.25 85 LYS A N 1
ATOM 628 C CA . LYS A 1 85 ? 4.744 -5.432 -13.448 1.00 91.25 85 LYS A CA 1
ATOM 629 C C . LYS A 1 85 ? 5.575 -4.292 -14.025 1.00 91.25 85 LYS A C 1
ATOM 631 O O . LYS A 1 85 ? 5.945 -3.377 -13.290 1.00 91.25 85 LYS A O 1
ATOM 636 N N . ASP A 1 86 ? 5.769 -4.280 -15.338 1.00 92.19 86 ASP A N 1
ATOM 637 C CA . ASP A 1 86 ? 6.571 -3.264 -16.036 1.00 92.19 86 ASP A CA 1
ATOM 638 C C . ASP A 1 86 ? 6.134 -1.821 -15.730 1.00 92.19 86 ASP A C 1
ATOM 640 O O . ASP A 1 86 ? 6.961 -0.930 -15.550 1.00 92.19 86 ASP A O 1
ATOM 644 N N . VAL A 1 87 ? 4.828 -1.575 -15.575 1.00 94.00 87 VAL A N 1
ATOM 645 C CA . VAL A 1 87 ? 4.317 -0.244 -15.201 1.00 94.00 87 VAL A CA 1
ATOM 646 C C . VAL A 1 87 ? 4.832 0.221 -13.831 1.00 94.00 87 VAL A C 1
ATOM 648 O O . VAL A 1 87 ? 5.067 1.414 -13.643 1.00 94.00 87 VAL A O 1
ATOM 651 N N . CYS A 1 88 ? 5.068 -0.708 -12.897 1.00 93.00 88 CYS A N 1
ATOM 652 C CA . CYS A 1 88 ? 5.559 -0.414 -11.553 1.00 93.00 88 CYS A CA 1
ATOM 653 C C . CYS A 1 88 ? 7.018 0.045 -11.550 1.00 93.00 88 CYS A C 1
ATOM 655 O O . CYS A 1 88 ? 7.378 0.824 -10.676 1.00 93.00 88 CYS A O 1
ATOM 657 N N . VAL A 1 89 ? 7.840 -0.418 -12.496 1.00 92.19 89 VAL A N 1
ATOM 658 C CA . VAL A 1 89 ? 9.246 0.009 -12.631 1.00 92.19 89 VAL A CA 1
ATOM 659 C C . VAL A 1 89 ? 9.396 1.218 -13.556 1.00 92.19 89 VAL A C 1
ATOM 661 O O . VAL A 1 89 ? 10.339 1.991 -13.427 1.00 92.19 89 VAL A O 1
ATOM 664 N N . ALA A 1 90 ? 8.451 1.419 -14.478 1.00 91.25 90 ALA A N 1
ATOM 665 C CA . ALA A 1 90 ? 8.513 2.501 -15.456 1.00 91.25 90 ALA A CA 1
ATOM 666 C C . ALA A 1 90 ? 7.990 3.848 -14.931 1.00 91.25 90 ALA A C 1
ATOM 668 O O . ALA A 1 90 ? 8.398 4.898 -15.428 1.00 91.25 90 ALA A O 1
ATOM 669 N N . ARG A 1 91 ? 7.044 3.847 -13.982 1.00 92.62 91 ARG A N 1
ATOM 670 C CA . ARG A 1 91 ? 6.327 5.056 -13.545 1.00 92.62 91 ARG A CA 1
ATOM 671 C C . ARG A 1 91 ? 6.076 5.077 -12.047 1.00 92.62 91 ARG A C 1
ATOM 673 O O . ARG A 1 91 ? 5.848 4.038 -11.437 1.00 92.62 91 ARG A O 1
ATOM 680 N N . ASP A 1 92 ? 6.072 6.268 -11.453 1.00 92.81 92 ASP A N 1
ATOM 681 C CA . ASP A 1 92 ? 5.730 6.431 -10.039 1.00 92.81 92 ASP A CA 1
ATOM 682 C C . ASP A 1 92 ? 4.200 6.390 -9.855 1.00 92.81 92 ASP A C 1
ATOM 684 O O . ASP A 1 92 ? 3.483 7.160 -10.506 1.00 92.81 92 ASP A O 1
ATOM 688 N N . PRO A 1 93 ? 3.670 5.504 -8.990 1.00 94.88 93 PRO A N 1
ATOM 689 C CA . PRO A 1 93 ? 2.264 5.536 -8.618 1.00 94.88 93 PRO A CA 1
ATOM 690 C C . PRO A 1 93 ? 1.966 6.774 -7.767 1.00 94.88 93 PRO A C 1
ATOM 692 O O . PRO A 1 93 ? 2.765 7.178 -6.917 1.00 94.88 93 PRO A O 1
ATOM 695 N N . VAL A 1 94 ? 0.789 7.361 -7.968 1.00 95.62 94 VAL A N 1
ATOM 696 C CA . VAL A 1 94 ? 0.292 8.459 -7.130 1.00 95.62 94 VAL A CA 1
ATOM 697 C C . VAL A 1 94 ? -0.477 7.899 -5.933 1.00 95.62 94 VAL A C 1
ATOM 699 O O . VAL A 1 94 ? -0.969 6.774 -5.976 1.00 95.62 94 VAL A O 1
ATOM 702 N N . LEU A 1 95 ? -0.549 8.664 -4.841 1.00 97.19 95 LEU A N 1
ATOM 703 C CA . LEU A 1 95 ? -1.370 8.302 -3.686 1.00 97.19 95 LEU A CA 1
ATOM 704 C C . LEU A 1 95 ? -2.835 8.599 -4.029 1.00 97.19 95 LEU A C 1
ATOM 706 O O . LEU A 1 95 ? -3.219 9.766 -4.113 1.00 97.19 95 LEU A O 1
ATOM 710 N N . LEU A 1 96 ? -3.621 7.552 -4.255 1.00 96.75 96 LEU A N 1
ATOM 711 C CA . LEU A 1 96 ? -5.028 7.632 -4.642 1.00 96.75 96 LEU A CA 1
ATOM 712 C C . LEU A 1 96 ? -5.916 7.287 -3.461 1.00 96.75 96 LEU A C 1
ATOM 714 O O . LEU A 1 96 ? -5.592 6.383 -2.705 1.00 96.75 96 LEU A O 1
ATOM 718 N N . GLU A 1 97 ? -7.040 7.979 -3.333 1.00 97.00 97 GLU A N 1
ATOM 719 C CA . GLU A 1 97 ? -8.125 7.577 -2.441 1.00 97.00 97 GLU A CA 1
ATOM 720 C C . GLU A 1 97 ? -9.033 6.612 -3.198 1.00 97.00 97 GLU A C 1
ATOM 722 O O . GLU A 1 97 ? -9.630 6.995 -4.205 1.00 97.00 97 GLU A O 1
ATOM 727 N N . VAL A 1 98 ? -9.056 5.351 -2.771 1.00 93.81 98 VAL A N 1
ATOM 728 C CA . VAL A 1 98 ? -9.819 4.290 -3.449 1.00 93.81 98 VAL A CA 1
ATOM 729 C C . VAL A 1 98 ? -11.168 4.050 -2.789 1.00 93.81 98 VAL A C 1
ATOM 731 O O . VAL A 1 98 ? -12.137 3.739 -3.475 1.00 93.81 98 VAL A O 1
ATOM 734 N N . GLU A 1 99 ? -11.233 4.284 -1.483 1.00 92.00 99 GLU A N 1
ATOM 735 C CA . GLU A 1 99 ? -12.437 4.290 -0.665 1.00 92.00 99 GLU A CA 1
ATOM 736 C C . GLU A 1 99 ? -12.368 5.485 0.296 1.00 92.00 99 GLU A C 1
ATOM 738 O O . GLU A 1 99 ? -11.280 6.037 0.499 1.00 92.00 99 GLU A O 1
ATOM 743 N N . PRO A 1 100 ? -13.494 5.933 0.882 1.00 93.81 100 PRO A N 1
ATOM 744 C CA . PRO A 1 100 ? -13.489 7.074 1.791 1.00 93.81 100 PRO A CA 1
ATOM 745 C C . PRO A 1 100 ? -12.482 6.893 2.934 1.00 93.81 100 PRO A C 1
ATOM 747 O O . PRO A 1 100 ? -12.592 5.957 3.718 1.00 93.81 100 PRO A O 1
ATOM 750 N N . ASN A 1 101 ? -11.522 7.812 3.048 1.00 93.75 101 ASN A N 1
ATOM 751 C CA . ASN A 1 101 ? -10.409 7.768 4.006 1.00 93.75 101 ASN A CA 1
ATOM 752 C C . ASN A 1 101 ? -9.393 6.626 3.818 1.00 93.75 101 ASN A C 1
ATOM 754 O O . ASN A 1 101 ? -8.456 6.549 4.612 1.00 93.75 101 ASN A O 1
ATOM 758 N N . HIS A 1 102 ? -9.483 5.817 2.757 1.00 97.00 102 HIS A N 1
ATOM 759 C CA . HIS A 1 102 ? -8.500 4.780 2.432 1.00 97.00 102 HIS A CA 1
ATOM 760 C C . HIS A 1 102 ? -7.699 5.168 1.194 1.00 97.00 102 HIS A C 1
ATOM 762 O O . HIS A 1 102 ? -8.183 5.165 0.057 1.00 97.00 102 HIS A O 1
ATOM 768 N N . LYS A 1 103 ? -6.440 5.539 1.418 1.00 98.25 103 LYS A N 1
ATOM 769 C CA . LYS A 1 103 ? -5.515 5.982 0.379 1.00 98.25 103 LYS A CA 1
ATOM 770 C C . LYS A 1 103 ? -4.406 4.974 0.174 1.00 98.25 103 LYS A C 1
ATOM 772 O O . LYS A 1 103 ? -3.830 4.484 1.136 1.00 98.25 103 LYS A O 1
ATOM 777 N N . VAL A 1 104 ? -4.041 4.731 -1.076 1.00 98.06 104 VAL A N 1
ATOM 778 C CA . VAL A 1 104 ? -3.002 3.775 -1.451 1.00 98.06 104 VAL A CA 1
ATOM 779 C C . VAL A 1 104 ? -2.191 4.276 -2.639 1.00 98.06 104 VAL A C 1
ATOM 781 O O . VAL A 1 104 ? -2.706 4.889 -3.573 1.00 98.06 104 VAL A O 1
ATOM 784 N N . ARG A 1 105 ? -0.883 4.028 -2.601 1.00 97.75 105 ARG A N 1
ATOM 785 C CA . ARG A 1 105 ? 0.063 4.369 -3.665 1.00 97.75 105 ARG A CA 1
ATOM 786 C C . ARG A 1 105 ? 0.428 3.122 -4.472 1.00 97.75 105 ARG A C 1
ATOM 788 O O . ARG A 1 105 ? 1.543 2.619 -4.374 1.00 97.75 105 ARG A O 1
ATOM 795 N N . CYS A 1 106 ? -0.515 2.589 -5.250 1.00 96.69 106 CYS A N 1
ATOM 796 C CA . CYS A 1 106 ? -0.320 1.334 -5.983 1.00 96.69 106 CYS A CA 1
ATOM 797 C C . CYS A 1 106 ? -1.100 1.291 -7.305 1.00 96.69 106 CYS A C 1
ATOM 799 O O . CYS A 1 106 ? -2.302 1.542 -7.320 1.00 96.69 106 CYS A O 1
ATOM 801 N N . PHE A 1 107 ? -0.449 0.877 -8.399 1.00 96.00 107 PHE A N 1
ATOM 802 C CA . PHE A 1 107 ? -1.105 0.686 -9.702 1.00 96.00 107 PHE A CA 1
ATOM 803 C C . PHE A 1 107 ? -2.168 -0.420 -9.691 1.00 96.00 107 PHE A C 1
ATOM 805 O O . PHE A 1 107 ? -3.187 -0.305 -10.363 1.00 96.00 107 PHE A O 1
ATOM 812 N N . MET A 1 108 ? -2.001 -1.455 -8.863 1.00 93.38 108 MET A N 1
ATOM 813 C CA . MET A 1 108 ? -3.007 -2.515 -8.719 1.00 93.38 108 MET A CA 1
ATOM 814 C C . MET A 1 108 ? -4.370 -1.978 -8.240 1.00 93.38 108 MET A C 1
ATOM 816 O O . MET A 1 108 ? -5.394 -2.625 -8.446 1.00 93.38 108 MET A O 1
ATOM 820 N N . ARG A 1 109 ? -4.385 -0.797 -7.608 1.00 94.25 109 ARG A N 1
ATOM 821 C CA . ARG A 1 109 ? -5.583 -0.134 -7.078 1.00 94.25 109 ARG A CA 1
ATOM 822 C C . ARG A 1 109 ? -5.959 1.138 -7.844 1.00 94.25 109 ARG A C 1
ATOM 824 O O . ARG A 1 109 ? -6.973 1.754 -7.544 1.00 94.25 109 ARG A O 1
ATOM 831 N N . ASP A 1 110 ? -5.168 1.527 -8.841 1.00 94.62 110 ASP A N 1
ATOM 832 C CA . ASP A 1 110 ? -5.467 2.669 -9.703 1.00 94.62 110 ASP A CA 1
ATOM 833 C C . ASP A 1 110 ? -6.512 2.251 -10.754 1.00 94.62 110 ASP A C 1
ATOM 835 O O . ASP A 1 110 ? -6.219 1.353 -11.549 1.00 94.62 110 ASP A O 1
ATOM 839 N N . PRO A 1 111 ? -7.690 2.900 -10.838 1.00 92.69 111 PRO A N 1
ATOM 840 C CA . PRO A 1 111 ? -8.729 2.563 -11.815 1.00 92.69 111 PRO A CA 1
ATOM 841 C C . PRO A 1 111 ? -8.244 2.522 -13.271 1.00 92.69 111 PRO A C 1
ATOM 843 O O . PRO A 1 111 ? -8.772 1.758 -14.080 1.00 92.69 111 PRO A O 1
ATOM 846 N N . GLN A 1 112 ? -7.221 3.308 -13.619 1.00 93.00 112 GLN A N 1
ATOM 847 C CA . GLN A 1 112 ? -6.653 3.344 -14.968 1.00 93.00 112 GLN A CA 1
ATOM 848 C C . GLN A 1 112 ? -5.801 2.113 -15.285 1.00 93.00 112 GLN A C 1
ATOM 850 O O . GLN A 1 112 ? -5.652 1.759 -16.453 1.00 93.00 112 GLN A O 1
ATOM 855 N N . THR A 1 113 ? -5.240 1.448 -14.272 1.00 93.69 113 THR A N 1
ATOM 856 C CA . THR A 1 113 ? -4.274 0.349 -14.459 1.00 93.69 113 THR A CA 1
ATOM 857 C C . THR A 1 113 ? -4.673 -0.963 -13.782 1.00 93.69 113 THR A C 1
ATOM 859 O O . THR A 1 113 ? -4.101 -1.998 -14.110 1.00 93.69 113 THR A O 1
ATOM 862 N N . ALA A 1 114 ? -5.705 -0.970 -12.934 1.00 89.38 114 ALA A N 1
ATOM 863 C CA . ALA A 1 114 ? -6.168 -2.140 -12.185 1.00 89.3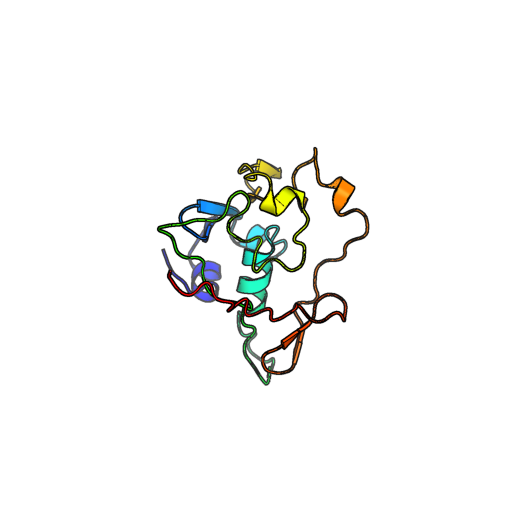8 114 ALA A CA 1
ATOM 864 C C . ALA A 1 114 ? -6.516 -3.335 -13.087 1.00 89.38 114 ALA A C 1
ATOM 866 O O . ALA A 1 114 ? -6.265 -4.483 -12.723 1.00 89.38 114 ALA A O 1
ATOM 867 N N . HIS A 1 115 ? -7.010 -3.076 -14.303 1.00 91.00 115 HIS A N 1
ATOM 868 C CA . HIS A 1 115 ? -7.303 -4.110 -15.301 1.00 91.00 115 HIS A CA 1
ATOM 869 C C . HIS A 1 115 ? -6.085 -4.986 -15.647 1.00 91.00 115 HIS A C 1
ATOM 871 O O . HIS A 1 115 ? -6.255 -6.146 -16.018 1.00 91.00 115 HIS A O 1
ATOM 877 N N . LEU A 1 116 ? -4.858 -4.473 -15.488 1.00 88.75 116 LEU A N 1
ATOM 878 C CA . LEU A 1 116 ? -3.637 -5.246 -15.708 1.00 88.75 116 LEU A CA 1
ATOM 879 C C . LEU A 1 116 ? -3.494 -6.391 -14.697 1.00 88.75 116 LEU A C 1
ATOM 881 O O . LEU A 1 116 ? -2.823 -7.369 -15.010 1.00 88.75 116 LEU A O 1
ATOM 885 N N . TRP A 1 117 ? -4.110 -6.307 -13.516 1.00 89.44 117 TRP A N 1
ATOM 886 C CA . TRP A 1 117 ? -4.102 -7.345 -12.476 1.00 89.44 117 TRP A CA 1
ATOM 887 C C . TRP A 1 117 ? -5.419 -8.128 -12.400 1.00 89.44 117 TRP A C 1
ATOM 889 O O . TRP A 1 117 ? -5.674 -8.815 -11.412 1.00 89.44 117 TRP A O 1
ATOM 899 N N . ALA A 1 118 ? -6.257 -8.068 -13.438 1.00 84.19 118 ALA A N 1
ATOM 900 C CA . ALA A 1 118 ? -7.472 -8.872 -13.495 1.00 84.19 118 ALA A CA 1
ATOM 901 C C . ALA A 1 118 ? -7.147 -10.371 -13.326 1.00 84.19 118 ALA A C 1
ATOM 903 O O . ALA A 1 118 ? -6.338 -10.929 -14.066 1.00 84.19 118 ALA A O 1
ATOM 904 N N . GLY A 1 119 ? -7.772 -11.015 -12.336 1.00 74.56 119 GLY A N 1
ATOM 905 C CA . GLY A 1 119 ? -7.573 -12.436 -12.027 1.00 74.56 119 GLY A CA 1
ATOM 906 C C . GLY A 1 119 ? -6.375 -12.759 -11.125 1.00 74.56 119 GLY A C 1
ATOM 907 O O . GLY A 1 119 ? -6.216 -13.921 -10.756 1.00 74.56 119 GLY A O 1
ATOM 908 N N . VAL A 1 120 ? -5.567 -11.766 -10.736 1.00 76.94 120 VAL A N 1
ATOM 909 C CA . VAL A 1 120 ? -4.528 -11.935 -9.708 1.00 76.94 120 VAL A CA 1
ATOM 910 C C . VAL A 1 120 ? -5.209 -12.044 -8.345 1.00 76.94 120 VAL A C 1
ATOM 912 O O . VAL A 1 120 ? -5.999 -11.171 -7.979 1.00 76.94 120 VAL A O 1
ATOM 915 N N . LYS A 1 121 ? -4.937 -13.122 -7.606 1.00 71.81 121 LYS A N 1
ATOM 916 C CA . LYS A 1 121 ? -5.450 -13.305 -6.243 1.00 71.81 121 LYS A CA 1
ATOM 917 C C . LYS A 1 121 ? -4.536 -12.598 -5.245 1.00 71.81 121 LYS A C 1
ATOM 919 O O . LYS A 1 121 ? -3.390 -12.290 -5.562 1.00 71.81 121 LYS A O 1
ATOM 924 N N . ARG A 1 122 ? -5.061 -12.303 -4.050 1.00 67.12 122 ARG A N 1
ATOM 925 C CA . ARG A 1 122 ? -4.204 -11.878 -2.939 1.00 67.12 122 ARG A CA 1
ATOM 926 C C . ARG A 1 122 ? -3.246 -13.019 -2.618 1.00 67.12 122 ARG A C 1
ATOM 928 O O . ARG A 1 122 ? -3.681 -14.156 -2.482 1.00 67.12 122 ARG A O 1
ATOM 935 N N . THR A 1 123 ? -1.971 -12.686 -2.493 1.00 61.91 123 THR A N 1
ATOM 936 C CA . THR A 1 123 ? -0.923 -13.591 -2.061 1.00 61.91 123 THR A CA 1
ATOM 937 C C . THR A 1 123 ? -1.283 -14.130 -0.686 1.00 61.91 123 THR A C 1
ATOM 939 O O . THR A 1 123 ? -1.499 -13.353 0.245 1.00 61.91 123 THR A O 1
ATOM 942 N N . ASP A 1 124 ? -1.243 -15.448 -0.527 1.00 53.97 124 ASP A N 1
ATOM 943 C CA . ASP A 1 124 ? -1.446 -16.087 0.777 1.00 53.97 124 ASP A CA 1
ATOM 944 C C . ASP A 1 124 ? -0.320 -15.787 1.791 1.00 53.97 124 ASP A C 1
ATOM 946 O O . ASP A 1 124 ? -0.395 -16.286 2.910 1.00 53.97 124 ASP A O 1
ATOM 950 N N . TRP A 1 125 ? 0.726 -15.028 1.404 1.00 61.72 125 TRP A N 1
ATOM 951 C CA . TRP A 1 125 ? 1.943 -14.746 2.186 1.00 61.72 125 TRP A CA 1
ATOM 952 C C . TRP A 1 125 ? 2.343 -15.961 3.043 1.00 61.72 125 TRP A C 1
ATOM 954 O O . TRP A 1 125 ? 2.465 -15.869 4.261 1.00 61.72 125 TRP A O 1
ATOM 964 N N . ARG A 1 126 ? 2.462 -17.144 2.420 1.00 51.31 126 ARG A N 1
ATOM 965 C CA . ARG A 1 126 ? 2.879 -18.370 3.115 1.00 51.31 126 ARG A CA 1
ATOM 966 C C . ARG A 1 126 ? 4.386 -18.514 3.000 1.00 51.31 126 ARG A C 1
ATOM 968 O O . ARG A 1 126 ? 4.948 -18.377 1.914 1.00 51.31 126 ARG A O 1
ATOM 975 N N . PHE A 1 127 ? 5.024 -18.809 4.123 1.00 50.22 127 PHE A N 1
ATOM 976 C CA . PHE A 1 127 ? 6.475 -18.895 4.239 1.00 50.22 127 PHE A CA 1
ATOM 977 C C . PHE A 1 127 ? 6.881 -20.339 4.530 1.00 50.22 127 PHE A C 1
ATOM 979 O O . PHE A 1 127 ? 6.253 -21.004 5.355 1.00 50.22 127 PHE A O 1
ATOM 986 N N . ALA A 1 128 ? 7.921 -20.825 3.853 1.00 40.69 128 ALA A N 1
ATOM 987 C CA . ALA A 1 128 ? 8.609 -22.059 4.227 1.00 40.69 128 ALA A CA 1
ATOM 988 C C . ALA A 1 128 ? 10.109 -21.754 4.344 1.00 40.69 128 ALA A C 1
ATOM 990 O O . ALA A 1 128 ? 10.816 -21.684 3.340 1.00 40.69 128 ALA A O 1
ATOM 991 N N . GLY A 1 129 ? 10.585 -21.526 5.572 1.00 48.22 129 GLY A N 1
ATOM 992 C CA . GLY A 1 129 ? 11.954 -21.061 5.822 1.00 48.22 129 GLY A CA 1
ATOM 993 C C . GLY A 1 129 ? 12.165 -19.608 5.375 1.00 48.22 129 GLY A C 1
ATOM 994 O O . GLY A 1 129 ? 11.330 -18.755 5.659 1.00 48.22 129 GLY A O 1
ATOM 995 N N . ASP A 1 130 ? 13.258 -19.334 4.655 1.00 39.88 130 ASP A N 1
ATOM 996 C CA . ASP A 1 130 ? 13.603 -17.998 4.126 1.00 39.88 130 ASP A CA 1
ATOM 997 C C . ASP A 1 130 ? 12.868 -17.647 2.811 1.00 39.88 130 ASP A C 1
ATOM 999 O O . ASP A 1 130 ? 13.124 -16.611 2.194 1.00 39.88 130 ASP A O 1
ATOM 1003 N N . GLU A 1 131 ? 11.969 -18.519 2.341 1.00 41.12 131 GLU A N 1
ATOM 1004 C CA . GLU A 1 131 ? 11.303 -18.388 1.046 1.00 41.12 131 GLU A CA 1
ATOM 1005 C C . GLU A 1 131 ? 9.858 -17.899 1.184 1.00 41.12 131 GLU A C 1
ATOM 1007 O O . GLU A 1 131 ? 9.060 -18.427 1.966 1.00 4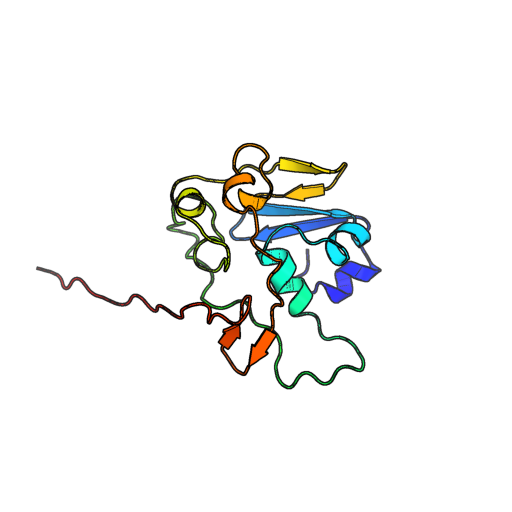1.12 131 GLU A O 1
ATOM 1012 N N . VAL A 1 132 ? 9.507 -16.905 0.363 1.00 49.81 132 VAL A N 1
ATOM 1013 C CA . VAL A 1 132 ? 8.151 -16.351 0.279 1.00 49.81 132 VAL A CA 1
ATOM 1014 C C . VAL A 1 132 ? 7.424 -16.984 -0.896 1.00 49.81 132 VAL A C 1
ATOM 1016 O O . VAL A 1 132 ? 7.861 -16.857 -2.046 1.00 49.81 132 VAL A O 1
ATOM 1019 N N . PHE A 1 133 ? 6.306 -17.649 -0.610 1.00 48.81 133 PHE A N 1
ATOM 1020 C CA . PHE A 1 133 ? 5.446 -18.251 -1.620 1.00 48.81 133 PHE A CA 1
ATOM 1021 C C . PHE A 1 133 ? 4.218 -17.382 -1.858 1.00 48.81 133 PHE A C 1
ATOM 1023 O O . PHE A 1 133 ? 3.467 -17.033 -0.944 1.00 48.81 133 PHE A O 1
ATOM 1030 N N . VAL A 1 134 ? 4.004 -17.069 -3.128 1.00 51.53 134 VAL A N 1
ATOM 1031 C CA . VAL A 1 134 ? 2.905 -16.251 -3.627 1.00 51.53 134 VAL A CA 1
ATOM 1032 C C . VAL A 1 134 ? 2.123 -17.091 -4.620 1.00 51.53 134 VAL A C 1
ATOM 1034 O O . VAL A 1 134 ? 2.666 -17.472 -5.651 1.00 51.53 134 VAL A O 1
ATOM 1037 N N . ASP A 1 135 ? 0.879 -17.445 -4.289 1.00 48.25 135 ASP A N 1
ATOM 1038 C CA . ASP A 1 135 ? 0.028 -18.334 -5.099 1.00 48.25 135 ASP A CA 1
ATOM 1039 C C . ASP A 1 135 ? 0.723 -19.655 -5.509 1.00 48.25 135 ASP A C 1
ATOM 1041 O O . ASP A 1 135 ? 0.490 -20.204 -6.586 1.00 48.25 135 ASP A O 1
ATOM 1045 N N . GLY A 1 136 ? 1.612 -20.176 -4.652 1.00 39.56 136 GLY A N 1
ATOM 1046 C CA . GLY A 1 136 ? 2.400 -21.388 -4.915 1.00 39.56 136 GLY A CA 1
ATOM 1047 C C . GLY A 1 136 ? 3.640 -21.188 -5.800 1.00 39.56 136 GLY A C 1
ATOM 1048 O O . GLY A 1 136 ? 4.346 -22.159 -6.069 1.00 39.56 136 GLY A O 1
ATOM 1049 N N . ALA A 1 137 ? 3.941 -19.958 -6.224 1.00 39.72 137 ALA A N 1
ATOM 1050 C CA . ALA A 1 137 ? 5.167 -19.593 -6.927 1.00 39.72 137 ALA A CA 1
ATOM 1051 C C . ALA A 1 137 ? 6.178 -18.931 -5.974 1.00 39.72 137 ALA A C 1
ATOM 1053 O O . ALA A 1 137 ? 5.821 -18.111 -5.127 1.00 39.72 137 ALA A O 1
ATOM 1054 N N . LYS A 1 138 ? 7.458 -19.290 -6.121 1.00 37.53 138 LYS A N 1
ATOM 1055 C CA . LYS A 1 138 ? 8.574 -18.704 -5.369 1.00 37.53 138 LYS A CA 1
ATOM 1056 C C . LYS A 1 138 ? 8.804 -17.260 -5.825 1.00 37.53 138 LYS A C 1
ATOM 1058 O O . LYS A 1 138 ? 8.984 -17.023 -7.020 1.00 37.53 138 LYS A O 1
ATOM 1063 N N . VAL A 1 139 ? 8.837 -16.307 -4.891 1.00 48.16 139 VAL A N 1
ATOM 1064 C CA . VAL A 1 139 ? 9.357 -14.958 -5.172 1.00 48.16 139 VAL A CA 1
ATOM 1065 C C . VAL A 1 139 ? 10.859 -15.104 -5.426 1.00 48.16 139 VAL A C 1
ATOM 1067 O O . VAL A 1 139 ? 11.583 -15.602 -4.566 1.00 48.16 139 VAL A O 1
ATOM 1070 N N . ALA A 1 140 ? 11.315 -14.769 -6.635 1.00 35.56 140 ALA A N 1
ATOM 1071 C CA . ALA A 1 140 ? 12.703 -14.972 -7.035 1.00 35.56 140 ALA A CA 1
ATOM 1072 C C . ALA A 1 140 ? 13.659 -14.153 -6.150 1.00 35.56 140 ALA A C 1
ATOM 1074 O O . ALA A 1 140 ? 13.543 -12.932 -6.053 1.00 35.56 140 ALA A O 1
ATOM 1075 N N . ASP A 1 141 ? 14.610 -14.847 -5.526 1.00 33.72 141 ASP A N 1
ATOM 1076 C CA . ASP A 1 141 ? 15.807 -14.262 -4.933 1.00 33.72 141 ASP A CA 1
ATOM 1077 C C . ASP A 1 141 ? 16.797 -14.006 -6.075 1.00 33.72 141 ASP A C 1
ATOM 1079 O O . ASP A 1 141 ? 17.543 -14.900 -6.465 1.00 33.72 141 ASP A O 1
ATOM 1083 N N . GLU A 1 142 ? 16.750 -12.829 -6.700 1.00 35.00 142 GLU A N 1
ATOM 1084 C CA . GLU A 1 142 ? 17.814 -12.417 -7.620 1.00 35.00 142 GLU A CA 1
ATOM 1085 C C . GLU A 1 142 ? 18.648 -11.306 -6.994 1.00 35.00 142 GLU A C 1
ATOM 1087 O O . GLU A 1 142 ? 18.446 -10.104 -7.171 1.00 35.00 142 GLU A O 1
ATOM 1092 N N . THR A 1 143 ? 19.663 -11.770 -6.272 1.00 32.03 143 THR A N 1
ATOM 1093 C CA . THR A 1 143 ? 20.961 -11.117 -6.183 1.00 32.03 143 THR A CA 1
ATOM 1094 C C . THR A 1 143 ? 21.465 -10.839 -7.606 1.00 32.03 143 THR A C 1
ATOM 1096 O O . THR A 1 143 ? 21.969 -11.732 -8.281 1.00 32.03 143 THR A O 1
ATOM 1099 N N . VAL A 1 144 ? 21.375 -9.594 -8.081 1.00 29.66 144 VAL A N 1
ATOM 1100 C CA . VAL A 1 144 ? 22.182 -9.146 -9.227 1.00 29.66 144 VAL A CA 1
ATOM 1101 C C . VAL A 1 144 ? 23.457 -8.517 -8.679 1.00 29.66 144 VAL A C 1
ATOM 1103 O O . VAL A 1 144 ? 23.515 -7.323 -8.390 1.00 29.66 144 VAL A O 1
ATOM 1106 N N . VAL A 1 145 ? 24.494 -9.344 -8.528 1.00 31.88 145 VAL A N 1
ATOM 1107 C CA . VAL A 1 145 ? 25.887 -8.885 -8.504 1.00 31.88 145 VAL A CA 1
ATOM 1108 C C . VAL A 1 145 ? 26.548 -9.349 -9.798 1.00 31.88 145 VAL A C 1
ATOM 1110 O O . VAL A 1 145 ? 26.930 -10.506 -9.934 1.00 31.88 145 VAL A O 1
ATOM 1113 N N . ALA A 1 146 ? 26.683 -8.428 -10.745 1.00 30.61 146 ALA A N 1
ATOM 1114 C CA . ALA A 1 146 ? 27.692 -8.421 -11.804 1.00 30.61 146 ALA A CA 1
ATOM 1115 C C . ALA A 1 146 ? 27.773 -6.950 -12.252 1.00 30.61 146 ALA A C 1
ATOM 1117 O O . ALA A 1 146 ? 26.785 -6.400 -12.718 1.00 30.61 146 ALA A O 1
ATOM 1118 N N . GLY A 1 147 ? 28.822 -6.178 -11.984 1.00 28.88 147 GLY A N 1
ATOM 1119 C CA . GLY A 1 147 ? 30.222 -6.486 -12.229 1.00 28.88 147 GLY A CA 1
ATOM 1120 C C . GLY A 1 147 ? 30.625 -5.746 -13.503 1.00 28.88 147 GLY A C 1
ATOM 1121 O O . GLY A 1 147 ? 30.471 -6.281 -14.592 1.00 28.88 147 GLY A O 1
ATOM 1122 N N . THR A 1 148 ? 31.122 -4.516 -13.373 1.00 32.44 148 THR A N 1
ATOM 1123 C CA . THR A 1 148 ? 31.959 -3.897 -14.409 1.00 32.44 148 THR A CA 1
ATOM 1124 C C . THR A 1 148 ? 33.201 -3.348 -13.737 1.00 32.44 148 THR A C 1
ATOM 1126 O O . THR A 1 148 ? 33.176 -2.304 -13.084 1.00 32.44 148 THR A O 1
ATOM 1129 N N . GLU A 1 149 ? 34.262 -4.139 -13.859 1.00 34.28 149 GLU A N 1
ATOM 1130 C CA . GLU A 1 149 ? 35.641 -3.757 -13.614 1.00 34.28 149 GLU A CA 1
ATOM 1131 C C . GLU A 1 149 ? 36.002 -2.532 -14.455 1.00 34.28 149 GLU A C 1
ATOM 1133 O O . GLU A 1 149 ? 35.511 -2.341 -15.571 1.00 34.28 149 GLU A O 1
ATOM 1138 N N . GLY A 1 150 ? 36.850 -1.690 -13.873 1.00 35.06 150 GLY A N 1
ATOM 1139 C CA . GLY A 1 150 ? 37.412 -0.542 -14.550 1.00 35.06 150 GLY A CA 1
ATOM 1140 C C . GLY A 1 150 ? 38.279 -0.942 -15.735 1.00 35.06 150 GLY A C 1
ATOM 1141 O O . GLY A 1 150 ? 38.942 -1.981 -15.741 1.00 35.06 150 GLY A O 1
ATOM 1142 N N . GLN A 1 151 ? 38.317 -0.030 -16.694 1.00 33.88 151 GLN A N 1
ATOM 1143 C CA . GLN A 1 151 ? 39.457 0.169 -17.564 1.00 33.88 151 GLN A CA 1
ATOM 1144 C C . GLN A 1 151 ? 39.684 1.668 -17.734 1.00 33.88 151 GLN A C 1
ATOM 1146 O O . GLN A 1 151 ? 38.674 2.400 -17.848 1.00 33.88 151 GLN A O 1
#